Protein AF-A0A2W5NYP1-F1 (afdb_monomer_lite)

Secondary structure (DSSP, 8-state):
--HHHHHHHHHTSTT-HHHHHHHHHHHHHHHHH-GGGHHHHHHHHHHHHT--TTPPPPTT---HHHHHHHHHHH--HHHHHHHHHHHHH-TT-TT-HHHHHHHHTSTT-TTHHHHHTTTT--

pLDDT: mean 72.6, std 17.94, range [32.22, 94.69]

Structure (mmCIF, N/CA/C/O backbone):
data_AF-A0A2W5NYP1-F1
#
_entry.id   AF-A0A2W5NYP1-F1
#
loop_
_atom_site.group_PDB
_atom_site.id
_atom_site.type_symbol
_atom_site.label_atom_id
_atom_site.label_alt_id
_atom_site.label_comp_id
_atom_site.label_asym_id
_atom_site.label_entity_id
_atom_site.label_seq_id
_atom_site.pdbx_PDB_ins_code
_atom_site.Cartn_x
_atom_site.Cartn_y
_atom_site.Cartn_z
_atom_site.occupancy
_atom_site.B_iso_or_equiv
_atom_site.auth_seq_id
_atom_site.auth_comp_id
_atom_site.auth_asym_id
_atom_site.auth_atom_id
_atom_site.pdbx_PDB_model_num
ATOM 1 N N . MET A 1 1 ? -4.965 -16.176 9.435 1.00 39.44 1 MET A N 1
ATOM 2 C CA . MET A 1 1 ? -4.455 -15.591 8.175 1.00 39.44 1 MET A CA 1
ATOM 3 C C . MET A 1 1 ? -5.449 -15.886 7.042 1.00 39.44 1 MET A C 1
ATOM 5 O O . MET A 1 1 ? -5.097 -16.544 6.084 1.00 39.44 1 MET A O 1
ATOM 9 N N . ILE A 1 2 ? -6.722 -15.477 7.194 1.00 38.81 2 ILE A N 1
ATOM 10 C CA . ILE A 1 2 ? -7.846 -15.929 6.333 1.00 38.81 2 ILE A CA 1
ATOM 11 C C . ILE A 1 2 ? -8.394 -14.794 5.443 1.00 38.81 2 ILE A C 1
ATOM 13 O O . ILE A 1 2 ? -8.908 -15.047 4.359 1.00 38.81 2 ILE A O 1
ATOM 17 N N . PHE A 1 3 ? -8.242 -13.531 5.850 1.00 44.12 3 PHE A N 1
ATOM 18 C CA . PHE A 1 3 ? -8.885 -12.407 5.159 1.00 44.12 3 PHE A CA 1
ATOM 19 C C . PHE A 1 3 ? -8.195 -12.000 3.846 1.00 44.12 3 PHE A C 1
ATOM 21 O O . PHE A 1 3 ? -8.876 -11.762 2.854 1.00 44.12 3 PHE A O 1
ATOM 28 N N . ILE A 1 4 ? -6.859 -12.034 3.780 1.00 46.16 4 ILE A N 1
ATOM 29 C CA . ILE A 1 4 ? -6.105 -11.648 2.569 1.00 46.16 4 ILE A CA 1
ATOM 30 C C . ILE A 1 4 ? -6.316 -12.656 1.424 1.00 46.16 4 ILE A C 1
ATOM 32 O O . ILE A 1 4 ? -6.477 -12.272 0.267 1.00 46.16 4 ILE A O 1
ATOM 36 N N . GLU A 1 5 ? -6.386 -13.951 1.738 1.00 45.53 5 GLU A N 1
ATOM 37 C CA . GLU A 1 5 ? -6.581 -14.999 0.729 1.00 45.53 5 GLU A CA 1
ATOM 38 C C . GLU A 1 5 ? -8.005 -14.995 0.145 1.00 45.53 5 GLU A C 1
ATOM 40 O O . GLU A 1 5 ? -8.194 -15.278 -1.040 1.00 45.53 5 GLU A O 1
ATOM 45 N N . ASN A 1 6 ? -9.003 -14.589 0.940 1.00 46.72 6 ASN A N 1
ATOM 46 C CA . ASN A 1 6 ? -10.369 -14.386 0.458 1.00 46.72 6 ASN A CA 1
ATOM 47 C C . ASN A 1 6 ? -10.482 -13.179 -0.482 1.00 46.72 6 ASN A C 1
ATOM 49 O O . ASN A 1 6 ? -11.102 -13.314 -1.536 1.00 46.72 6 ASN A O 1
ATOM 53 N N . CYS A 1 7 ? -9.826 -12.054 -0.173 1.00 49.78 7 CYS A N 1
ATOM 54 C CA . CYS A 1 7 ? -9.771 -10.893 -1.076 1.00 49.78 7 CYS A CA 1
ATOM 55 C C . CYS A 1 7 ? -9.228 -11.297 -2.457 1.00 49.78 7 CYS A C 1
ATOM 57 O O . CYS A 1 7 ? -9.791 -10.954 -3.496 1.00 49.78 7 CYS A O 1
ATOM 59 N N . ARG A 1 8 ? -8.176 -12.126 -2.464 1.00 52.38 8 ARG A N 1
ATOM 60 C CA . ARG A 1 8 ? -7.511 -12.607 -3.681 1.00 52.38 8 ARG A CA 1
ATOM 61 C C . ARG A 1 8 ? -8.412 -13.482 -4.561 1.00 52.38 8 ARG A C 1
ATOM 63 O O . ARG A 1 8 ? -8.358 -13.380 -5.783 1.00 52.38 8 ARG A O 1
ATOM 70 N N . ARG A 1 9 ? -9.249 -14.336 -3.958 1.00 51.12 9 ARG A N 1
ATOM 71 C CA . ARG A 1 9 ? -10.196 -15.206 -4.690 1.00 51.12 9 ARG A CA 1
ATOM 72 C C . ARG A 1 9 ? -11.380 -14.435 -5.273 1.00 51.12 9 ARG A C 1
ATOM 74 O O . ARG A 1 9 ? -11.940 -14.869 -6.274 1.00 51.12 9 ARG A O 1
ATOM 81 N N . ILE A 1 10 ? -11.762 -13.321 -4.651 1.00 49.28 10 ILE A N 1
ATOM 82 C CA . ILE A 1 10 ? -12.865 -12.473 -5.121 1.00 49.28 10 ILE A CA 1
ATOM 83 C C . ILE A 1 10 ? -12.424 -11.643 -6.335 1.00 49.28 10 ILE A C 1
ATOM 85 O O . ILE A 1 10 ? -13.181 -11.530 -7.294 1.00 49.28 10 ILE A O 1
ATOM 89 N N . LEU A 1 11 ? -11.180 -11.155 -6.345 1.00 48.50 11 LEU A N 1
ATOM 90 C CA . LEU A 1 11 ? -10.607 -10.394 -7.463 1.00 48.50 11 LEU A CA 1
ATOM 91 C C . LEU A 1 11 ? -10.406 -11.220 -8.744 1.00 48.50 11 LEU A C 1
ATOM 93 O O . LEU A 1 11 ? -10.506 -10.685 -9.842 1.00 48.50 11 LEU A O 1
ATOM 97 N N . SER A 1 12 ? -10.153 -12.531 -8.636 1.00 47.69 12 SER A N 1
ATOM 98 C CA . SER A 1 12 ? -9.870 -13.379 -9.806 1.00 47.69 12 SER A CA 1
ATOM 99 C C . SER A 1 12 ? -11.113 -13.815 -10.596 1.00 47.69 12 SER A C 1
ATOM 101 O O . SER A 1 12 ? -10.987 -14.507 -11.604 1.00 47.69 12 SER A O 1
ATOM 103 N N . ALA A 1 13 ? -12.317 -13.482 -10.129 1.00 45.34 13 ALA A N 1
ATOM 104 C CA . ALA A 1 13 ? -13.577 -13.853 -10.761 1.00 45.34 13 ALA A CA 1
ATOM 105 C C . ALA A 1 13 ? -14.336 -12.570 -11.116 1.00 45.34 13 ALA A C 1
ATOM 107 O O . ALA A 1 13 ? -14.782 -11.857 -10.226 1.00 45.34 13 ALA A O 1
ATOM 108 N N . ASN A 1 14 ? -14.477 -12.286 -12.413 1.00 44.84 14 ASN A N 1
ATOM 109 C CA . ASN A 1 14 ? -14.947 -11.031 -13.030 1.00 44.84 14 ASN A CA 1
ATOM 110 C C . ASN A 1 14 ? -16.433 -10.644 -12.740 1.00 44.84 14 ASN A C 1
ATOM 112 O O . ASN A 1 14 ? -17.132 -10.125 -13.603 1.00 44.84 14 ASN A O 1
ATOM 116 N N . TYR A 1 15 ? -16.933 -10.937 -11.536 1.00 45.22 15 TYR A N 1
ATOM 117 C CA . TYR A 1 15 ? -18.287 -10.721 -11.004 1.00 45.22 15 TYR A CA 1
ATOM 118 C C . TYR A 1 15 ? -18.279 -10.012 -9.626 1.00 45.22 15 TYR A C 1
ATOM 120 O O . TYR A 1 15 ? -19.323 -9.917 -8.983 1.00 45.22 15 TYR A O 1
ATOM 128 N N . GLY A 1 16 ? -17.115 -9.571 -9.128 1.00 51.38 16 GLY A N 1
ATOM 129 C CA . GLY A 1 16 ? -16.897 -9.288 -7.703 1.00 51.38 16 GLY A CA 1
ATOM 130 C C . GLY A 1 16 ? -16.254 -7.948 -7.358 1.00 51.38 16 GLY A C 1
ATOM 131 O O . GLY A 1 16 ? -15.714 -7.851 -6.264 1.00 51.38 16 GLY A O 1
ATOM 132 N N . VAL A 1 17 ? -16.294 -6.944 -8.238 1.00 52.97 17 VAL A N 1
ATOM 133 C CA . VAL A 1 17 ? -15.644 -5.637 -8.007 1.00 52.97 17 VAL A CA 1
ATOM 134 C C . VAL A 1 17 ? -16.124 -4.992 -6.696 1.00 52.97 17 VAL A C 1
ATOM 136 O O . VAL A 1 17 ? -15.293 -4.693 -5.844 1.00 52.97 17 VAL A O 1
ATOM 139 N N . ASP A 1 18 ? -17.439 -4.940 -6.447 1.00 57.12 18 ASP A N 1
ATOM 140 C CA . ASP A 1 18 ? -17.999 -4.423 -5.185 1.00 57.12 18 ASP A CA 1
ATOM 141 C C . ASP A 1 18 ? -17.563 -5.229 -3.945 1.00 57.12 18 ASP A C 1
ATOM 143 O O . ASP A 1 18 ? -17.370 -4.684 -2.861 1.00 57.12 18 ASP A O 1
ATOM 147 N N . ARG A 1 19 ? -17.392 -6.552 -4.081 1.00 63.22 19 ARG A N 1
ATOM 148 C CA . ARG A 1 19 ? -16.980 -7.424 -2.963 1.00 63.22 19 ARG A CA 1
ATOM 149 C C . ARG A 1 19 ? -15.478 -7.388 -2.713 1.00 63.22 19 ARG A C 1
ATOM 151 O O . ARG A 1 19 ? -15.052 -7.601 -1.583 1.00 63.22 19 ARG A O 1
ATOM 158 N N . ALA A 1 20 ? -14.688 -7.181 -3.759 1.00 67.50 20 ALA A N 1
ATOM 159 C CA . ALA A 1 20 ? -13.251 -7.027 -3.653 1.00 67.50 20 ALA A CA 1
ATOM 160 C C . ALA A 1 20 ? -12.910 -5.697 -2.982 1.00 67.50 20 ALA A C 1
ATOM 162 O O . ALA A 1 20 ? -12.094 -5.686 -2.068 1.00 67.50 20 ALA A O 1
ATOM 163 N N . GLU A 1 21 ? -13.586 -4.618 -3.378 1.00 69.06 21 GLU A N 1
ATOM 164 C CA . GLU A 1 21 ? -13.432 -3.295 -2.774 1.00 69.06 21 GLU A CA 1
ATOM 165 C C . GLU A 1 21 ? -13.807 -3.302 -1.286 1.00 69.06 21 GLU A C 1
ATOM 167 O O . GLU A 1 21 ? -13.004 -2.886 -0.450 1.00 69.06 21 GLU A O 1
ATOM 172 N N . ALA A 1 22 ? -14.975 -3.855 -0.931 1.00 72.56 22 ALA A N 1
ATOM 173 C CA . ALA A 1 22 ? -15.391 -3.976 0.469 1.00 72.56 22 ALA A CA 1
ATOM 174 C C . ALA A 1 22 ? -14.356 -4.743 1.309 1.00 72.56 22 ALA A C 1
ATOM 176 O O . ALA A 1 22 ? -13.971 -4.308 2.391 1.00 72.56 22 ALA A O 1
ATOM 177 N N . ALA A 1 23 ? -13.829 -5.845 0.771 1.00 77.94 23 ALA A N 1
ATOM 178 C CA . ALA A 1 23 ? -12.820 -6.634 1.461 1.00 77.94 23 ALA A CA 1
ATOM 179 C C . ALA A 1 23 ? -11.468 -5.898 1.594 1.00 77.94 23 ALA A C 1
ATOM 181 O O . ALA A 1 23 ? -10.734 -6.136 2.553 1.00 77.94 23 ALA A O 1
ATOM 182 N N . MET A 1 24 ? -11.125 -4.990 0.672 1.00 82.81 24 MET A N 1
ATOM 183 C CA . MET A 1 24 ? -9.941 -4.132 0.809 1.00 82.81 24 MET A CA 1
ATOM 184 C C . MET A 1 24 ? -10.116 -3.104 1.930 1.00 82.81 24 MET A C 1
ATOM 186 O O . MET A 1 24 ? -9.186 -2.906 2.715 1.00 82.81 24 MET A O 1
ATOM 190 N N . PHE A 1 25 ? -11.301 -2.501 2.054 1.00 81.94 25 PHE A N 1
ATOM 191 C CA . PHE A 1 25 ? -11.610 -1.607 3.172 1.00 81.94 25 PHE A CA 1
ATOM 192 C C . PHE A 1 25 ? -11.600 -2.334 4.517 1.00 81.94 25 PHE A C 1
ATOM 194 O O . PHE A 1 25 ? -10.995 -1.821 5.455 1.00 81.94 25 PHE A O 1
ATOM 201 N N . ASP A 1 26 ? -12.125 -3.561 4.593 1.00 83.12 26 ASP A N 1
ATOM 202 C CA . ASP A 1 26 ? -12.035 -4.384 5.807 1.00 83.12 26 ASP A CA 1
ATOM 203 C C . ASP A 1 26 ? -10.573 -4.591 6.249 1.00 83.12 26 ASP A C 1
ATOM 205 O O . ASP A 1 26 ? -10.260 -4.600 7.441 1.00 83.12 26 ASP A O 1
ATOM 209 N N . VAL A 1 27 ? -9.642 -4.741 5.298 1.00 84.31 27 VAL A N 1
ATOM 210 C CA . VAL A 1 27 ? -8.206 -4.842 5.604 1.00 84.31 27 VAL A CA 1
ATOM 211 C C . VAL A 1 27 ? -7.653 -3.516 6.134 1.00 84.31 27 VAL A C 1
ATOM 213 O O . VAL A 1 27 ? -6.866 -3.530 7.084 1.00 84.31 27 VAL A O 1
ATOM 216 N N . VAL A 1 28 ? -8.047 -2.381 5.553 1.00 87.44 28 VAL A N 1
ATOM 217 C CA . VAL A 1 28 ? -7.652 -1.049 6.041 1.00 87.44 28 VAL A CA 1
ATOM 218 C C . VAL A 1 28 ? -8.180 -0.816 7.456 1.00 87.44 28 VAL A C 1
ATOM 220 O O . VAL A 1 28 ? -7.411 -0.418 8.333 1.00 87.44 28 VAL A O 1
ATOM 223 N N . ASP A 1 29 ? -9.451 -1.110 7.713 1.00 86.50 29 ASP A N 1
ATOM 224 C CA . ASP A 1 29 ? -10.053 -0.948 9.036 1.00 86.50 29 ASP A CA 1
ATOM 225 C C . ASP A 1 29 ? -9.397 -1.867 10.067 1.00 86.50 29 ASP A C 1
ATOM 227 O O . ASP A 1 29 ? -8.994 -1.400 11.131 1.00 86.50 29 ASP A O 1
ATOM 231 N N . LEU A 1 30 ? -9.123 -3.127 9.717 1.00 86.81 30 LEU A N 1
ATOM 232 C CA . LEU A 1 30 ? -8.390 -4.043 10.593 1.00 86.81 30 LEU A CA 1
ATOM 233 C C . LEU A 1 30 ? -7.003 -3.496 10.977 1.00 86.81 30 LEU A C 1
ATOM 235 O O . LEU A 1 30 ? -6.573 -3.605 12.127 1.00 86.81 30 LEU A O 1
ATOM 239 N N . VAL A 1 31 ? -6.273 -2.910 10.025 1.00 89.25 31 VAL A N 1
ATOM 240 C CA . VAL A 1 31 ? -4.949 -2.319 10.281 1.00 89.25 31 VAL A CA 1
ATOM 241 C C . VAL A 1 31 ? -5.059 -1.042 11.120 1.00 89.25 31 VAL A C 1
ATOM 243 O O . VAL A 1 31 ? -4.189 -0.781 11.955 1.00 89.25 31 VAL A O 1
ATOM 246 N N . ARG A 1 32 ? -6.135 -0.271 10.942 1.00 87.25 32 ARG A N 1
ATOM 247 C CA . ARG A 1 32 ? -6.453 0.920 11.739 1.00 87.25 32 ARG A CA 1
ATOM 248 C C . ARG A 1 32 ? -6.771 0.557 13.193 1.00 87.25 32 ARG A C 1
ATOM 250 O O . ARG A 1 32 ? -6.285 1.229 14.101 1.00 87.25 32 ARG A O 1
ATOM 257 N N . GLU A 1 33 ? -7.524 -0.517 13.416 1.00 88.75 33 GLU A N 1
ATOM 258 C CA . GLU A 1 33 ? -7.891 -1.030 14.743 1.00 88.75 33 GLU A CA 1
ATOM 259 C C . GLU A 1 33 ? -6.727 -1.728 15.460 1.00 88.75 33 GLU A C 1
ATOM 261 O O . GLU A 1 33 ? -6.630 -1.698 16.690 1.00 88.75 33 GLU A O 1
ATOM 266 N N . HIS A 1 34 ? -5.801 -2.321 14.701 1.00 88.75 34 HIS A N 1
ATOM 267 C CA . HIS A 1 34 ? -4.651 -3.045 15.235 1.00 88.75 34 HIS A CA 1
ATOM 268 C C . HIS A 1 34 ? -3.321 -2.482 14.703 1.00 88.75 34 HIS A C 1
ATOM 270 O O . HIS A 1 34 ? -2.724 -3.061 13.791 1.00 88.75 34 HIS A O 1
ATOM 276 N N . PRO A 1 35 ? -2.755 -1.429 15.333 1.00 81.44 35 PRO A N 1
ATOM 277 C CA . PRO A 1 35 ? -1.521 -0.771 14.882 1.00 81.44 35 PRO A CA 1
ATOM 278 C C . PRO A 1 35 ? -0.308 -1.702 14.729 1.00 81.44 35 PRO A C 1
ATOM 280 O O . PRO A 1 35 ? 0.591 -1.433 13.931 1.00 81.44 35 PRO A O 1
ATOM 283 N N . GLY A 1 36 ? -0.283 -2.828 15.455 1.00 85.75 36 GLY A N 1
ATOM 284 C CA . GLY A 1 36 ? 0.741 -3.869 15.309 1.00 85.75 36 GLY A CA 1
ATOM 285 C C . GLY A 1 36 ? 0.785 -4.514 13.916 1.00 85.75 36 GLY A C 1
ATOM 286 O O . GLY A 1 36 ? 1.806 -5.085 13.537 1.00 85.75 36 GLY A O 1
ATOM 287 N N . LEU A 1 37 ? -0.282 -4.383 13.120 1.00 89.06 37 LEU A N 1
ATOM 288 C CA . LEU A 1 37 ? -0.356 -4.889 11.750 1.00 89.06 37 LEU A CA 1
ATOM 289 C C . LEU A 1 37 ? 0.323 -3.976 10.723 1.00 89.06 37 LEU A C 1
ATOM 291 O O . LEU A 1 37 ? 0.581 -4.434 9.611 1.00 89.06 37 LEU A O 1
ATOM 295 N N . ARG A 1 38 ? 0.695 -2.736 11.077 1.00 91.62 38 ARG A N 1
ATOM 296 C CA . ARG A 1 38 ? 1.417 -1.819 10.172 1.00 91.62 38 ARG A CA 1
ATOM 297 C C . ARG A 1 38 ? 2.648 -2.473 9.556 1.00 91.62 38 ARG A C 1
ATOM 299 O O . ARG A 1 38 ? 2.812 -2.465 8.341 1.00 91.62 38 ARG A O 1
ATOM 306 N N . GLN A 1 39 ? 3.499 -3.076 10.387 1.00 90.44 39 GLN A N 1
ATOM 307 C CA . GLN A 1 39 ? 4.728 -3.719 9.911 1.00 90.44 39 GLN A CA 1
ATOM 308 C C . GLN A 1 39 ? 4.439 -4.948 9.041 1.00 90.44 39 GLN A C 1
ATOM 310 O O . GLN A 1 39 ? 5.179 -5.224 8.097 1.00 90.44 39 GLN A O 1
ATOM 315 N N . VAL A 1 40 ? 3.338 -5.654 9.309 1.00 90.31 40 VAL A N 1
ATOM 316 C CA . VAL A 1 40 ? 2.892 -6.788 8.489 1.00 90.31 40 VAL A CA 1
ATOM 317 C C . VAL A 1 40 ? 2.470 -6.302 7.104 1.00 90.31 40 VAL A C 1
ATOM 319 O O . VAL A 1 40 ? 2.928 -6.852 6.102 1.00 90.31 40 VAL A O 1
ATOM 322 N N . LEU A 1 41 ? 1.654 -5.246 7.041 1.00 90.12 41 LEU A N 1
ATOM 323 C CA . LEU A 1 41 ? 1.212 -4.648 5.784 1.00 90.12 41 LEU A CA 1
ATOM 324 C C . LEU A 1 41 ? 2.406 -4.126 4.976 1.00 90.12 41 LEU A C 1
ATOM 326 O O . LEU A 1 41 ? 2.582 -4.526 3.830 1.00 90.12 41 LEU A O 1
ATOM 330 N N . LEU A 1 42 ? 3.282 -3.324 5.588 1.00 92.00 42 LEU A N 1
ATOM 331 C CA . LEU A 1 42 ? 4.471 -2.780 4.920 1.00 92.00 42 LEU A CA 1
ATOM 332 C C . LEU A 1 42 ? 5.415 -3.873 4.405 1.00 92.00 42 LEU A C 1
ATOM 334 O O . LEU A 1 42 ? 5.994 -3.732 3.329 1.00 92.00 42 LEU A O 1
ATOM 338 N N . THR A 1 43 ? 5.543 -4.988 5.129 1.00 90.50 43 THR A N 1
ATOM 339 C CA . THR A 1 43 ? 6.327 -6.143 4.664 1.00 90.50 43 THR A CA 1
ATOM 340 C C . THR A 1 43 ? 5.705 -6.768 3.415 1.00 90.50 43 THR A C 1
ATOM 342 O O . THR A 1 43 ? 6.417 -7.050 2.451 1.00 90.50 43 THR A O 1
ATOM 345 N N . LYS A 1 44 ? 4.377 -6.940 3.386 1.00 88.75 44 LYS A N 1
ATOM 346 C CA . LYS A 1 44 ? 3.662 -7.466 2.210 1.00 88.75 44 LYS A CA 1
ATOM 347 C C . LYS A 1 44 ? 3.752 -6.531 1.004 1.00 88.75 44 LYS A C 1
ATOM 349 O O . LYS A 1 44 ? 4.003 -7.001 -0.106 1.00 88.75 44 LYS A O 1
ATOM 354 N N . VAL A 1 45 ? 3.632 -5.223 1.225 1.00 90.69 45 VAL A N 1
ATOM 355 C CA . VAL A 1 45 ? 3.811 -4.194 0.188 1.00 90.69 45 VAL A CA 1
ATOM 356 C C . VAL A 1 45 ? 5.224 -4.265 -0.387 1.00 90.69 45 VAL A C 1
ATOM 358 O O . VAL A 1 45 ? 5.390 -4.394 -1.597 1.00 90.69 45 VAL A O 1
ATOM 361 N N . ARG A 1 46 ? 6.254 -4.267 0.470 1.00 90.12 46 ARG A N 1
ATOM 362 C CA . ARG A 1 46 ? 7.655 -4.367 0.037 1.00 90.12 46 ARG A CA 1
ATOM 363 C C . ARG A 1 46 ? 7.902 -5.616 -0.803 1.00 90.12 46 ARG A C 1
ATOM 365 O O . ARG A 1 46 ? 8.533 -5.520 -1.851 1.00 90.12 46 ARG A O 1
ATOM 372 N N . ASN A 1 47 ? 7.404 -6.768 -0.357 1.00 86.62 47 ASN A N 1
ATOM 373 C CA . ASN A 1 47 ? 7.569 -8.030 -1.077 1.00 86.62 47 ASN A CA 1
ATOM 374 C C . ASN A 1 47 ? 6.876 -8.001 -2.443 1.00 86.62 47 ASN A C 1
ATOM 376 O O . ASN A 1 47 ? 7.432 -8.501 -3.417 1.00 86.62 47 ASN A O 1
ATOM 380 N N . THR A 1 48 ? 5.700 -7.377 -2.522 1.00 86.31 48 THR A N 1
ATOM 381 C CA . THR A 1 48 ? 4.964 -7.207 -3.781 1.00 86.31 48 THR A CA 1
ATOM 382 C C . THR A 1 48 ? 5.738 -6.306 -4.749 1.00 86.31 48 THR A C 1
ATOM 384 O O . THR A 1 48 ? 5.981 -6.687 -5.890 1.00 86.31 48 THR A O 1
ATOM 387 N N . LEU A 1 49 ? 6.239 -5.160 -4.276 1.00 85.75 49 LEU A N 1
ATOM 388 C CA . LEU A 1 49 ? 7.007 -4.200 -5.084 1.00 85.75 49 LEU A CA 1
ATOM 389 C C . LEU A 1 49 ? 8.428 -4.665 -5.434 1.00 85.75 49 LEU A C 1
ATOM 391 O O . LEU A 1 49 ? 9.105 -4.043 -6.256 1.00 85.75 49 LEU A O 1
ATOM 395 N N . ALA A 1 50 ? 8.934 -5.721 -4.799 1.00 83.75 50 ALA A N 1
ATOM 396 C CA . ALA A 1 50 ? 10.259 -6.260 -5.082 1.00 83.75 50 ALA A CA 1
ATOM 397 C C . ALA A 1 50 ? 10.321 -7.108 -6.363 1.00 83.75 50 ALA A C 1
ATOM 399 O O . ALA A 1 50 ? 11.419 -7.435 -6.803 1.00 83.75 50 ALA A O 1
ATOM 400 N N . LYS A 1 51 ? 9.176 -7.458 -6.954 1.00 75.44 51 LYS A N 1
ATOM 401 C CA . LYS A 1 51 ? 9.089 -8.355 -8.110 1.00 75.44 51 LYS A CA 1
ATOM 402 C C . LYS A 1 51 ? 9.473 -7.693 -9.430 1.00 75.44 51 LYS A C 1
ATOM 404 O O . LYS A 1 51 ? 8.857 -6.708 -9.806 1.00 75.44 51 LYS A O 1
ATOM 409 N N . ASP A 1 52 ? 10.396 -8.276 -10.187 1.00 65.19 52 ASP A N 1
ATOM 410 C CA . ASP A 1 52 ? 10.568 -7.924 -11.603 1.00 65.19 52 ASP A CA 1
ATOM 411 C C . ASP A 1 52 ? 9.333 -8.344 -12.421 1.00 65.19 52 ASP A C 1
ATOM 413 O O . ASP A 1 52 ? 8.741 -9.406 -12.159 1.00 65.19 52 ASP A O 1
ATOM 417 N N . ASP A 1 53 ? 8.967 -7.524 -13.415 1.00 57.31 53 ASP A N 1
ATOM 418 C CA . ASP A 1 53 ? 7.911 -7.815 -14.393 1.00 57.31 53 ASP A CA 1
ATOM 419 C C . ASP A 1 53 ? 8.222 -9.154 -15.089 1.00 57.31 53 ASP A C 1
ATOM 421 O O . ASP A 1 53 ? 9.124 -9.253 -15.919 1.00 57.31 53 ASP A O 1
ATOM 425 N N . GLY A 1 54 ? 7.506 -10.217 -14.705 1.00 53.31 54 GLY A N 1
ATOM 426 C CA . GLY A 1 54 ? 7.697 -11.580 -15.226 1.00 53.31 54 GLY A CA 1
ATOM 427 C C . GLY A 1 54 ? 7.907 -12.670 -14.168 1.00 53.31 54 GLY A C 1
ATOM 428 O O . GLY A 1 54 ? 7.889 -13.855 -14.502 1.00 53.31 54 GLY A O 1
ATOM 429 N N . SER A 1 55 ? 8.064 -12.313 -12.890 1.00 56.19 55 SER A N 1
ATOM 430 C CA . SER A 1 55 ? 8.141 -13.295 -11.800 1.00 56.19 55 SER A CA 1
ATOM 431 C C . SER A 1 55 ? 6.752 -13.839 -11.420 1.00 56.19 55 SER A C 1
ATOM 433 O O . SER A 1 55 ? 5.842 -13.094 -11.053 1.00 56.19 55 SER A O 1
ATOM 435 N N . GLY A 1 56 ? 6.577 -15.164 -11.510 1.00 56.00 56 GLY A N 1
ATOM 436 C CA . GLY A 1 56 ? 5.308 -15.847 -11.221 1.00 56.00 56 GLY A CA 1
ATOM 437 C C . GLY A 1 56 ? 4.720 -15.523 -9.838 1.00 56.00 56 GLY A C 1
ATOM 438 O O . GLY A 1 56 ? 5.433 -15.112 -8.920 1.00 56.00 56 GLY A O 1
ATOM 439 N N . TYR A 1 57 ? 3.401 -15.694 -9.694 1.00 54.75 57 TYR A N 1
ATOM 440 C CA . TYR A 1 57 ? 2.638 -15.403 -8.470 1.00 54.75 57 TYR A CA 1
ATOM 441 C C . TYR A 1 57 ? 3.312 -15.968 -7.210 1.00 54.75 57 TYR A C 1
ATOM 443 O O . TYR A 1 57 ? 3.550 -17.172 -7.118 1.00 54.75 57 TYR A O 1
ATOM 451 N N . LEU A 1 58 ? 3.590 -15.101 -6.230 1.00 60.34 58 LEU A N 1
ATOM 452 C CA . LEU A 1 58 ? 4.065 -15.521 -4.909 1.00 60.34 58 LEU A CA 1
ATOM 453 C C . LEU A 1 58 ? 2.873 -15.588 -3.939 1.00 60.34 58 LEU A C 1
ATOM 455 O O . LEU A 1 58 ? 1.954 -14.778 -4.054 1.00 60.34 58 LEU A O 1
ATOM 459 N N . PRO A 1 59 ? 2.873 -16.517 -2.966 1.00 59.56 59 PRO A N 1
ATOM 460 C CA . PRO A 1 59 ? 1.756 -16.699 -2.032 1.00 59.56 59 PRO A CA 1
ATOM 461 C C . PRO A 1 59 ? 1.494 -15.489 -1.117 1.00 59.56 59 PRO A C 1
ATOM 463 O O . PRO A 1 59 ? 0.406 -15.368 -0.563 1.00 59.56 59 PRO A O 1
ATOM 466 N N . ASP A 1 60 ? 2.456 -14.575 -0.977 1.00 68.56 60 ASP A N 1
ATOM 467 C 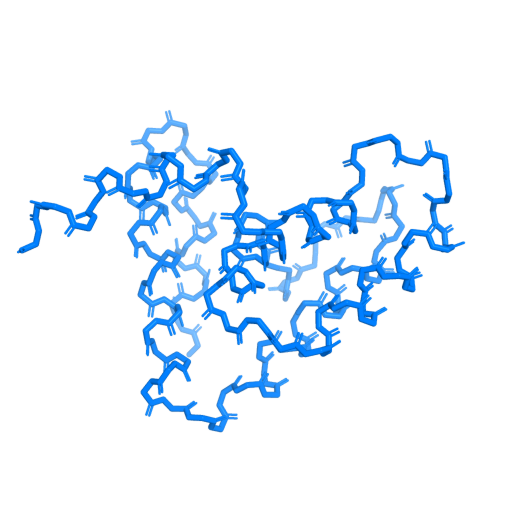CA . ASP A 1 60 ? 2.352 -13.396 -0.109 1.00 68.56 60 ASP A CA 1
ATOM 468 C C . ASP A 1 60 ? 2.033 -12.083 -0.833 1.00 68.56 60 ASP A C 1
ATOM 470 O O . ASP A 1 60 ? 2.026 -11.026 -0.196 1.00 68.56 60 ASP A O 1
ATOM 474 N N . GLU A 1 61 ? 1.767 -12.152 -2.135 1.00 76.25 61 GLU A N 1
ATOM 475 C CA . GLU A 1 61 ? 1.449 -11.000 -2.973 1.00 76.25 61 GLU A CA 1
ATOM 476 C C . GLU A 1 61 ? 0.074 -10.422 -2.631 1.00 76.25 61 GLU A C 1
ATOM 478 O O . GLU A 1 61 ? -0.907 -11.158 -2.469 1.00 76.25 61 GLU A O 1
ATOM 483 N N . ILE A 1 62 ? 0.011 -9.095 -2.522 1.00 83.44 62 ILE A N 1
ATOM 484 C CA . ILE A 1 62 ? -1.240 -8.361 -2.336 1.00 83.44 62 ILE A CA 1
ATOM 485 C C . ILE A 1 62 ? -1.560 -7.530 -3.586 1.00 83.44 62 ILE A C 1
ATOM 487 O O . ILE A 1 62 ? -0.633 -7.115 -4.277 1.00 83.44 62 ILE A O 1
ATOM 491 N N . PRO A 1 63 ? -2.847 -7.293 -3.892 1.00 82.81 63 PRO A N 1
ATOM 492 C CA . PRO A 1 63 ? -3.252 -6.516 -5.065 1.00 82.81 63 PRO A CA 1
ATOM 493 C C . PRO A 1 63 ? -2.701 -5.087 -5.024 1.00 82.81 63 PRO A C 1
ATOM 495 O O . PRO A 1 63 ? -2.666 -4.486 -3.948 1.00 82.81 63 PRO A O 1
ATOM 498 N N . SER A 1 64 ? -2.324 -4.535 -6.179 1.00 82.94 64 SER A N 1
ATOM 499 C CA . SER A 1 64 ? -1.875 -3.140 -6.322 1.00 82.94 64 SER A CA 1
ATOM 500 C C . SER A 1 64 ? -2.906 -2.152 -5.788 1.00 82.94 64 SER A C 1
ATOM 502 O O . SER A 1 64 ? -2.549 -1.236 -5.056 1.00 82.94 64 SER A O 1
ATOM 504 N N . GLU A 1 65 ? -4.186 -2.414 -6.030 1.00 83.56 65 GLU A N 1
ATOM 505 C CA . GLU A 1 65 ? -5.305 -1.575 -5.600 1.00 83.56 65 GLU A CA 1
ATOM 506 C C . GLU A 1 65 ? -5.390 -1.493 -4.069 1.00 83.56 65 GLU A C 1
ATOM 508 O O . GLU A 1 65 ? -5.658 -0.434 -3.508 1.00 83.56 65 GLU A O 1
ATOM 513 N N . LEU A 1 66 ? -5.089 -2.592 -3.362 1.00 86.38 66 LEU A N 1
ATOM 514 C CA . LEU A 1 66 ? -5.025 -2.590 -1.897 1.00 86.38 66 LEU A CA 1
ATOM 515 C C . LEU A 1 66 ? -3.825 -1.776 -1.392 1.00 86.38 66 LEU A C 1
ATOM 517 O O . LEU A 1 66 ? -3.913 -1.140 -0.343 1.00 86.38 66 LEU A O 1
ATOM 521 N N . ILE A 1 67 ? -2.699 -1.804 -2.111 1.00 90.06 67 ILE A N 1
ATOM 522 C CA . ILE A 1 67 ? -1.513 -1.013 -1.760 1.00 90.06 67 ILE A CA 1
ATOM 523 C C . ILE A 1 67 ? -1.810 0.477 -1.935 1.00 90.06 67 ILE A C 1
ATOM 525 O O . ILE A 1 67 ? -1.499 1.265 -1.044 1.00 90.06 67 ILE A O 1
ATOM 529 N N . GLU A 1 68 ? -2.428 0.852 -3.050 1.00 88.44 68 GLU A N 1
ATOM 530 C CA . GLU A 1 68 ? -2.817 2.228 -3.359 1.00 88.44 68 GLU A CA 1
ATOM 531 C C . GLU A 1 68 ? -3.866 2.748 -2.371 1.00 88.44 68 GLU A C 1
ATOM 533 O O . GLU A 1 68 ? -3.676 3.813 -1.783 1.00 88.44 68 GLU A O 1
ATOM 538 N N . LEU A 1 69 ? -4.905 1.959 -2.074 1.00 87.69 69 LEU A N 1
ATOM 5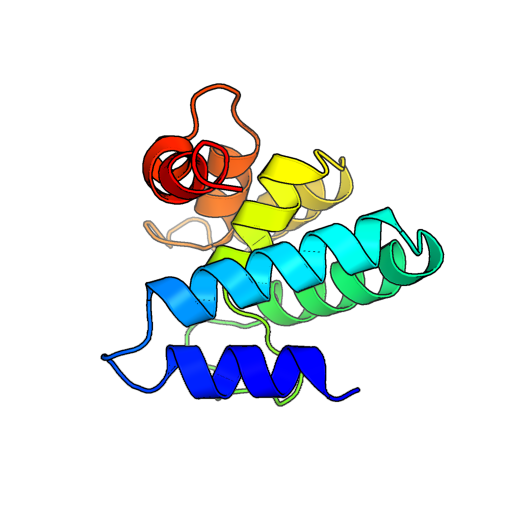39 C CA . LEU A 1 69 ? -5.895 2.304 -1.052 1.00 87.69 69 LEU A CA 1
ATOM 540 C C . LEU A 1 69 ? -5.243 2.489 0.324 1.00 87.69 69 LEU A C 1
ATOM 542 O O . LEU A 1 69 ? -5.516 3.467 1.018 1.00 87.69 69 LEU A O 1
ATOM 546 N N . ALA A 1 70 ? -4.349 1.581 0.722 1.00 90.69 70 ALA A N 1
ATOM 547 C CA . ALA A 1 70 ? -3.636 1.702 1.987 1.00 90.69 70 ALA A CA 1
ATOM 548 C C . ALA A 1 70 ? -2.733 2.946 2.024 1.00 90.69 70 ALA A C 1
ATOM 550 O O . ALA A 1 70 ? -2.682 3.633 3.045 1.00 90.69 70 ALA A O 1
ATOM 551 N N . ALA A 1 71 ? -2.046 3.263 0.925 1.00 91.00 71 ALA A N 1
ATOM 552 C CA . ALA A 1 71 ? -1.256 4.482 0.808 1.00 91.00 71 ALA A CA 1
ATOM 553 C C . ALA A 1 71 ? -2.146 5.724 0.971 1.00 91.00 71 ALA A C 1
ATOM 555 O O . ALA A 1 71 ? -1.851 6.590 1.799 1.00 91.00 71 ALA A O 1
ATOM 556 N N . HIS A 1 72 ? -3.288 5.760 0.280 1.00 90.00 72 HIS A N 1
ATOM 557 C CA . HIS A 1 72 ? -4.255 6.849 0.377 1.00 90.00 72 HIS A CA 1
ATOM 558 C C . HIS A 1 72 ? -4.796 7.046 1.797 1.00 90.00 72 HIS A C 1
ATOM 560 O O . HIS A 1 72 ? -4.847 8.178 2.283 1.00 90.00 72 HIS A O 1
ATOM 566 N N . GLU A 1 73 ? -5.203 5.960 2.454 1.00 89.88 73 GLU A N 1
ATOM 567 C CA . GLU A 1 73 ? -5.884 5.990 3.751 1.00 89.88 73 GLU A CA 1
ATOM 568 C C . GLU A 1 73 ? -4.927 6.258 4.916 1.00 89.88 73 GLU A C 1
ATOM 570 O O . GLU A 1 73 ? -5.295 6.940 5.875 1.00 89.88 73 GLU A O 1
ATOM 575 N N . PHE A 1 74 ? -3.703 5.724 4.860 1.00 91.94 74 PHE A N 1
ATOM 576 C CA . PHE A 1 74 ? -2.752 5.827 5.967 1.00 91.94 74 PHE A CA 1
ATOM 577 C C . PHE A 1 74 ? -1.737 6.954 5.820 1.00 91.94 74 PHE A C 1
ATOM 579 O O . PHE A 1 74 ? -1.232 7.435 6.837 1.00 91.94 74 PHE A O 1
ATOM 586 N N . ARG A 1 75 ? -1.414 7.360 4.587 1.00 89.94 75 ARG A N 1
ATOM 587 C CA . ARG A 1 75 ? -0.434 8.417 4.288 1.00 89.94 75 ARG A CA 1
ATOM 588 C C . ARG A 1 75 ? 0.906 8.234 5.009 1.00 89.94 75 ARG A C 1
ATOM 590 O O . ARG A 1 75 ? 1.536 9.196 5.442 1.00 89.94 75 ARG A O 1
ATOM 597 N N . TRP A 1 76 ? 1.337 6.988 5.196 1.00 94.31 76 TRP A N 1
ATOM 598 C CA . TRP A 1 76 ? 2.605 6.712 5.865 1.00 94.31 76 TRP A CA 1
ATOM 599 C C . TRP A 1 76 ? 3.789 7.013 4.934 1.00 94.31 76 TRP A C 1
ATOM 601 O O . TRP A 1 76 ? 3.761 6.589 3.777 1.00 94.31 76 TRP A O 1
ATOM 611 N N . PRO A 1 77 ? 4.862 7.661 5.427 1.00 92.50 77 PRO A N 1
ATOM 612 C CA . PRO A 1 77 ? 6.029 8.006 4.608 1.00 92.50 77 PRO A CA 1
ATOM 613 C C . PRO A 1 77 ? 6.764 6.772 4.056 1.00 92.50 77 PRO A C 1
ATOM 615 O O . PRO A 1 77 ? 7.472 6.852 3.051 1.00 92.50 77 PRO A O 1
ATOM 618 N N . GLU A 1 78 ? 6.581 5.597 4.667 1.00 94.69 78 GLU A N 1
ATOM 619 C CA . GLU A 1 78 ? 7.108 4.345 4.124 1.00 94.69 78 GLU A CA 1
ATOM 620 C C . GLU A 1 78 ? 6.559 4.025 2.727 1.00 94.69 78 GLU A C 1
ATOM 622 O O . GLU A 1 78 ? 7.285 3.433 1.931 1.00 94.69 78 GLU A O 1
ATOM 627 N N . PHE A 1 79 ? 5.326 4.430 2.399 1.00 92.62 79 PHE A N 1
ATOM 628 C CA . PHE A 1 79 ? 4.776 4.236 1.054 1.00 92.62 79 PHE A CA 1
ATOM 629 C C . PHE A 1 79 ? 5.516 5.076 0.010 1.00 92.62 79 PHE A C 1
ATOM 631 O O . PHE A 1 79 ? 5.842 4.553 -1.051 1.00 92.62 79 PHE A O 1
ATOM 638 N N . GLU A 1 80 ? 5.868 6.327 0.325 1.00 89.94 80 GLU A N 1
ATOM 639 C CA . GLU A 1 80 ? 6.658 7.190 -0.571 1.00 89.94 80 GLU A CA 1
ATOM 640 C C . GLU A 1 80 ? 8.052 6.615 -0.824 1.00 89.94 80 GLU A C 1
ATOM 642 O O . GLU A 1 80 ? 8.539 6.613 -1.956 1.00 89.94 80 GLU A O 1
ATOM 647 N N . THR A 1 81 ? 8.681 6.089 0.231 1.00 91.94 81 THR A N 1
ATOM 648 C CA . THR A 1 81 ? 9.999 5.448 0.131 1.00 91.94 81 THR A CA 1
ATOM 649 C C . THR A 1 81 ? 9.920 4.224 -0.781 1.00 91.94 81 THR A C 1
ATOM 651 O O . THR A 1 81 ? 10.683 4.104 -1.735 1.00 91.94 81 THR A O 1
ATOM 654 N N . LEU A 1 82 ? 8.946 3.340 -0.541 1.00 90.94 82 LEU A N 1
ATOM 655 C CA . LEU A 1 82 ? 8.758 2.119 -1.325 1.00 90.94 82 LEU A CA 1
ATOM 656 C C . LEU A 1 82 ? 8.401 2.408 -2.793 1.00 90.94 82 LEU A C 1
ATOM 658 O O . LEU A 1 82 ? 8.891 1.716 -3.687 1.00 90.94 82 LEU A O 1
ATOM 662 N N . ALA A 1 83 ? 7.584 3.434 -3.043 1.00 88.56 83 ALA A N 1
ATOM 663 C CA . ALA A 1 83 ? 7.246 3.907 -4.381 1.00 88.56 83 ALA A CA 1
ATOM 664 C C . ALA A 1 83 ? 8.476 4.456 -5.115 1.00 88.56 83 ALA A C 1
ATOM 666 O O . ALA A 1 83 ? 8.752 4.061 -6.248 1.00 88.56 83 ALA A O 1
ATOM 667 N N . SER A 1 84 ? 9.261 5.304 -4.449 1.00 88.44 84 SER A N 1
ATOM 668 C CA . SER A 1 84 ? 10.484 5.884 -5.014 1.00 88.44 84 SER A CA 1
ATOM 669 C C . SER A 1 84 ? 11.513 4.805 -5.357 1.00 88.44 84 SER A C 1
ATOM 671 O O . SER A 1 84 ? 12.048 4.789 -6.466 1.00 88.44 84 SER A O 1
ATOM 673 N N . ASP A 1 85 ? 11.728 3.847 -4.451 1.00 89.00 85 ASP A N 1
ATOM 674 C CA . ASP A 1 85 ? 12.628 2.706 -4.659 1.00 89.00 85 ASP A CA 1
ATOM 675 C C . ASP A 1 85 ? 12.183 1.826 -5.832 1.00 89.00 85 ASP A C 1
ATOM 677 O O . ASP A 1 85 ? 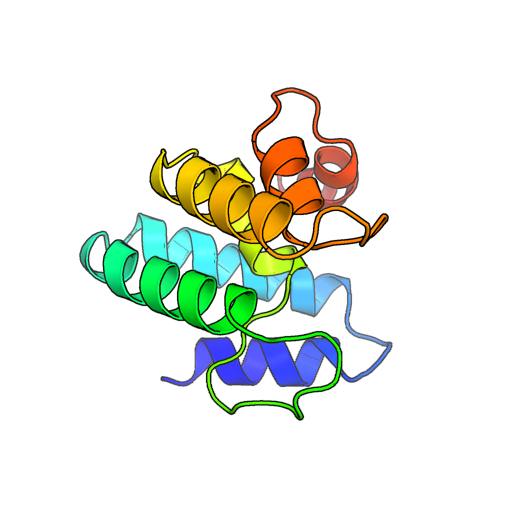13.003 1.243 -6.547 1.00 89.00 85 ASP A O 1
ATOM 681 N N . ARG A 1 86 ? 10.871 1.675 -6.023 1.00 86.81 86 ARG A N 1
ATOM 682 C CA . ARG A 1 86 ? 10.304 0.942 -7.154 1.00 86.81 86 ARG A CA 1
ATOM 683 C C . ARG A 1 86 ? 10.548 1.697 -8.462 1.00 86.81 86 ARG A C 1
ATOM 685 O O . ARG A 1 86 ? 11.137 1.127 -9.375 1.00 86.81 86 ARG A O 1
ATOM 692 N N . VAL A 1 87 ? 10.182 2.974 -8.536 1.00 85.88 87 VAL A N 1
ATOM 693 C CA . VAL A 1 87 ? 10.363 3.797 -9.744 1.00 85.88 87 VAL A CA 1
ATOM 694 C C . VAL A 1 87 ? 11.838 3.891 -10.143 1.00 85.88 87 VAL A C 1
ATOM 696 O O . VAL A 1 87 ? 12.159 3.804 -11.326 1.00 85.88 87 VAL A O 1
ATOM 699 N N . ALA A 1 88 ? 12.750 3.999 -9.174 1.00 85.69 88 ALA A N 1
ATOM 700 C CA . ALA A 1 88 ? 14.188 4.016 -9.436 1.00 85.69 88 ALA A CA 1
ATOM 701 C C . ALA A 1 88 ? 14.701 2.700 -10.049 1.00 85.69 88 ALA A C 1
ATOM 703 O O . ALA A 1 88 ? 15.604 2.723 -10.884 1.00 85.69 88 ALA A O 1
ATOM 704 N N . ARG A 1 89 ? 14.124 1.556 -9.657 1.00 84.19 89 ARG A N 1
ATOM 705 C CA . ARG A 1 89 ? 14.464 0.237 -10.215 1.00 84.19 89 ARG A CA 1
ATOM 706 C C . ARG A 1 89 ? 13.831 -0.008 -11.585 1.00 84.19 89 ARG A C 1
ATOM 708 O O . ARG A 1 89 ? 14.446 -0.671 -12.414 1.00 84.19 89 ARG A O 1
ATOM 715 N N . PHE A 1 90 ? 12.655 0.567 -11.840 1.00 79.94 90 PHE A N 1
ATOM 716 C CA . PHE A 1 90 ? 11.885 0.379 -13.075 1.00 79.94 90 PHE A CA 1
ATOM 717 C C . PHE A 1 90 ? 11.539 1.716 -13.760 1.00 79.94 90 PHE A C 1
ATOM 719 O O . PHE A 1 90 ? 10.365 2.029 -13.966 1.00 79.94 90 PHE A O 1
ATOM 726 N N . PRO A 1 91 ? 12.536 2.523 -14.176 1.00 72.56 91 PRO A N 1
ATOM 727 C CA . PRO A 1 91 ? 12.311 3.898 -14.638 1.00 72.56 91 PRO A CA 1
ATOM 728 C C . PRO A 1 91 ? 11.486 4.008 -15.932 1.00 72.56 91 PRO A C 1
ATOM 730 O O . PRO A 1 91 ? 10.925 5.067 -16.221 1.00 72.56 91 PRO A O 1
ATOM 733 N N . HIS A 1 92 ? 11.398 2.928 -16.715 1.00 74.50 92 HIS A N 1
ATOM 734 C CA . HIS A 1 92 ? 10.696 2.884 -18.004 1.00 74.50 92 HIS A CA 1
ATOM 735 C C . HIS A 1 92 ? 9.315 2.218 -17.948 1.00 74.50 92 HIS A C 1
ATOM 737 O O . HIS A 1 92 ? 8.625 2.170 -18.966 1.00 74.50 92 HIS A O 1
ATOM 743 N N . ALA A 1 93 ? 8.893 1.716 -16.787 1.00 65.00 93 ALA A N 1
ATOM 744 C CA . ALA A 1 93 ? 7.586 1.097 -16.633 1.00 65.00 93 ALA A CA 1
ATOM 745 C C . ALA A 1 93 ? 6.517 2.196 -16.463 1.00 65.00 93 ALA A C 1
ATOM 747 O O . ALA A 1 93 ? 6.337 2.783 -15.396 1.00 65.00 93 ALA A O 1
ATOM 748 N N . TRP A 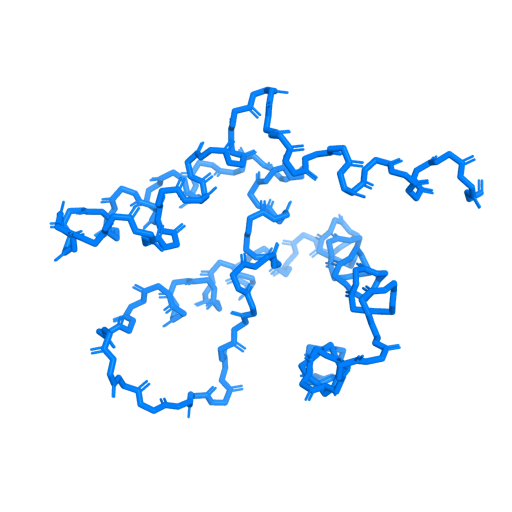1 94 ? 5.850 2.535 -17.573 1.00 52.97 94 TRP A N 1
ATOM 749 C CA . TRP A 1 94 ? 4.866 3.626 -17.650 1.00 52.97 94 TRP A CA 1
ATOM 750 C C . TRP A 1 94 ? 3.648 3.387 -16.740 1.00 52.97 94 TRP A 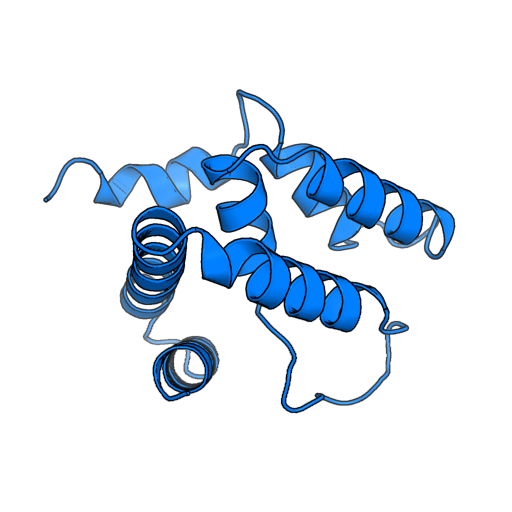C 1
ATOM 752 O O . TRP A 1 94 ? 3.105 4.341 -16.192 1.00 52.97 94 TRP A O 1
ATOM 762 N N . CYS A 1 95 ? 3.261 2.124 -16.542 1.00 58.41 95 CYS A N 1
ATOM 763 C CA . CYS A 1 95 ? 2.121 1.697 -15.720 1.00 58.41 95 CYS A CA 1
ATOM 764 C C . CYS A 1 95 ? 2.566 0.986 -14.429 1.00 58.41 95 CYS A C 1
ATOM 766 O O . CYS A 1 95 ? 1.901 0.063 -13.970 1.00 58.41 95 CYS A O 1
ATOM 768 N N . ASP A 1 96 ? 3.727 1.352 -13.884 1.00 78.31 96 ASP A N 1
ATOM 769 C CA . ASP A 1 96 ? 4.257 0.696 -12.692 1.00 78.31 96 ASP A CA 1
ATOM 770 C C . ASP A 1 96 ? 3.499 1.089 -11.417 1.00 78.31 96 ASP A C 1
ATOM 772 O O . ASP A 1 96 ? 3.186 2.262 -11.198 1.00 78.31 96 ASP A O 1
ATOM 776 N N . ILE A 1 97 ? 3.294 0.108 -10.536 1.00 79.44 97 ILE A N 1
ATOM 777 C CA . ILE A 1 97 ? 2.612 0.251 -9.241 1.00 79.44 97 ILE A CA 1
ATOM 778 C C . ILE A 1 97 ? 3.253 1.358 -8.381 1.00 79.44 97 ILE A C 1
ATOM 780 O O . ILE A 1 97 ? 2.566 2.038 -7.626 1.00 79.44 97 ILE A O 1
ATOM 784 N N . GLY A 1 98 ? 4.562 1.607 -8.509 1.00 80.56 98 GLY A N 1
ATOM 785 C CA . GLY A 1 98 ? 5.241 2.700 -7.812 1.00 80.56 98 GLY A CA 1
ATOM 786 C C . GLY A 1 98 ? 4.693 4.088 -8.164 1.00 80.56 98 GLY A C 1
ATOM 787 O O . GLY A 1 98 ? 4.621 4.945 -7.286 1.00 80.56 98 GLY A O 1
ATOM 788 N N . ARG A 1 99 ? 4.255 4.312 -9.412 1.00 81.56 99 ARG A N 1
ATOM 789 C CA . ARG A 1 99 ? 3.577 5.562 -9.802 1.00 81.56 99 ARG A CA 1
ATOM 790 C C . ARG A 1 99 ? 2.166 5.628 -9.219 1.00 81.56 99 ARG A C 1
ATOM 792 O O . ARG A 1 99 ? 1.829 6.647 -8.630 1.00 81.56 99 ARG A O 1
ATOM 799 N N . GLY A 1 100 ? 1.415 4.525 -9.274 1.00 82.94 100 GLY A N 1
ATOM 800 C CA . GLY A 1 100 ? 0.073 4.435 -8.682 1.00 82.94 100 GLY A CA 1
ATOM 801 C C . GLY A 1 100 ? 0.056 4.764 -7.185 1.00 82.94 100 GLY A C 1
ATOM 802 O O . GLY A 1 100 ? -0.784 5.529 -6.721 1.00 82.94 100 GLY A O 1
ATOM 803 N N . ILE A 1 101 ? 1.055 4.296 -6.427 1.00 86.00 101 ILE A N 1
ATOM 804 C CA . ILE A 1 101 ? 1.209 4.648 -5.004 1.00 86.00 101 ILE A CA 1
ATOM 805 C C . ILE A 1 101 ? 1.461 6.149 -4.819 1.00 86.00 101 ILE A C 1
ATOM 807 O O . ILE A 1 101 ? 0.886 6.759 -3.917 1.00 86.00 101 ILE A O 1
ATOM 811 N N . ALA A 1 102 ? 2.324 6.748 -5.644 1.00 84.50 102 ALA A N 1
ATOM 812 C CA . ALA A 1 102 ? 2.607 8.180 -5.569 1.00 84.50 102 ALA A CA 1
ATOM 813 C C . ALA A 1 102 ? 1.351 9.018 -5.869 1.00 84.50 102 ALA A C 1
ATOM 815 O O . ALA A 1 102 ? 1.083 9.991 -5.163 1.00 84.50 102 ALA A O 1
ATOM 816 N N . ASP A 1 103 ? 0.547 8.596 -6.845 1.00 83.81 103 ASP A N 1
ATOM 817 C CA . ASP A 1 103 ? -0.718 9.245 -7.191 1.00 83.81 103 ASP A CA 1
ATOM 818 C C . ASP A 1 103 ? -1.769 9.072 -6.078 1.00 83.81 103 ASP A C 1
ATOM 820 O O . ASP A 1 103 ? -2.451 10.031 -5.709 1.00 83.81 103 ASP A O 1
ATOM 824 N N . ALA A 1 104 ? -1.849 7.890 -5.455 1.00 85.38 104 ALA A N 1
ATOM 825 C CA . ALA A 1 104 ? -2.741 7.621 -4.322 1.00 85.38 104 ALA A CA 1
ATOM 826 C C . ALA A 1 104 ? -2.428 8.482 -3.083 1.00 85.38 104 ALA A C 1
ATOM 828 O O . ALA A 1 104 ? -3.323 8.851 -2.308 1.00 85.38 104 ALA A O 1
ATOM 829 N N . MET A 1 105 ? -1.156 8.861 -2.935 1.00 84.12 105 MET A N 1
ATOM 830 C CA . MET A 1 105 ? -0.647 9.788 -1.924 1.00 84.12 105 MET A CA 1
ATOM 831 C C . MET A 1 105 ? -0.902 11.269 -2.261 1.00 84.12 105 MET A C 1
ATOM 833 O O . MET A 1 105 ? -0.549 12.132 -1.458 1.00 84.12 105 MET A O 1
ATOM 837 N N . ALA A 1 106 ? -1.552 11.603 -3.381 1.00 84.12 106 ALA A N 1
ATOM 838 C CA . ALA A 1 106 ? -2.011 12.961 -3.676 1.00 84.12 106 ALA A CA 1
ATOM 839 C C . ALA A 1 106 ? -3.420 13.229 -3.099 1.00 84.12 106 ALA A C 1
ATOM 841 O O . ALA A 1 106 ? -4.228 12.321 -2.888 1.00 84.12 106 ALA A O 1
ATOM 842 N N . ASP A 1 107 ? -3.751 14.488 -2.798 1.00 70.19 107 ASP A N 1
ATOM 843 C CA . ASP A 1 107 ? -5.076 14.877 -2.267 1.00 70.19 107 ASP A CA 1
ATOM 844 C C . ASP A 1 107 ? -6.234 14.647 -3.261 1.00 70.19 107 ASP A C 1
ATOM 846 O O . ASP A 1 107 ? -7.387 14.428 -2.862 1.00 70.19 107 ASP A O 1
ATOM 850 N N . GLY A 1 108 ? -5.920 14.689 -4.558 1.00 64.19 108 GLY A N 1
ATOM 851 C CA . GLY A 1 108 ? -6.861 14.600 -5.674 1.00 64.19 108 GLY A CA 1
ATOM 852 C C . GLY A 1 108 ? -6.831 13.276 -6.432 1.00 64.19 108 GLY A C 1
ATOM 853 O O . GLY A 1 108 ? -7.152 13.290 -7.612 1.00 64.19 108 GLY A O 1
ATOM 854 N N . TRP A 1 109 ? -6.418 12.174 -5.795 1.00 70.69 109 TRP A N 1
ATOM 855 C CA . TRP A 1 109 ? -6.367 10.855 -6.438 1.00 70.69 109 TRP A CA 1
ATOM 856 C C . TRP A 1 109 ? -7.695 10.534 -7.148 1.00 70.69 109 TRP A C 1
ATOM 858 O O . TRP A 1 109 ? -8.741 10.564 -6.505 1.00 70.69 109 TRP A O 1
ATOM 868 N N . GLU A 1 110 ? -7.681 10.291 -8.462 1.00 59.88 110 GLU A N 1
ATOM 869 C CA . GLU A 1 110 ? -8.905 10.160 -9.277 1.00 59.88 110 GLU A CA 1
ATOM 870 C C . GLU A 1 110 ? -9.703 8.890 -8.933 1.00 59.88 110 GLU A C 1
ATOM 872 O O . GLU A 1 110 ? -10.928 8.943 -8.799 1.00 59.88 110 GLU A O 1
ATOM 877 N N . ASP A 1 111 ? -9.021 7.780 -8.630 1.00 60.31 111 ASP A N 1
ATOM 878 C CA . ASP A 1 111 ? -9.654 6.552 -8.127 1.00 60.31 111 ASP A CA 1
ATOM 879 C C . ASP A 1 111 ? -10.302 6.732 -6.746 1.00 60.31 111 ASP A C 1
ATOM 881 O O . ASP A 1 111 ? -11.130 5.928 -6.321 1.00 60.31 111 ASP A O 1
ATOM 885 N N . ARG A 1 112 ? -10.062 7.857 -6.060 1.00 54.22 112 ARG A N 1
ATOM 886 C CA . ARG A 1 112 ? -10.822 8.222 -4.857 1.00 54.22 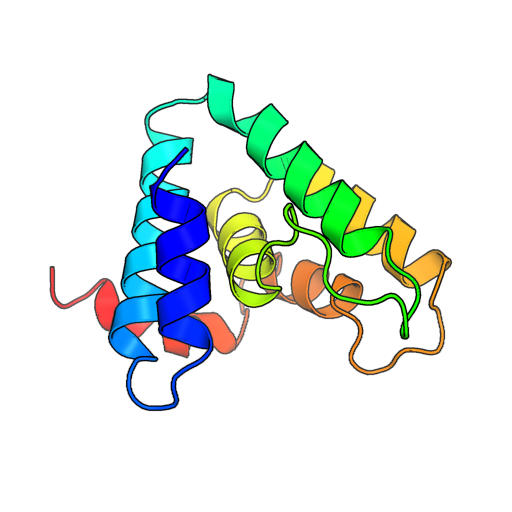112 ARG A CA 1
ATOM 887 C C . ARG A 1 112 ? -12.322 8.314 -5.126 1.00 54.22 112 ARG A C 1
ATOM 889 O O . ARG A 1 112 ? -13.093 8.106 -4.194 1.00 54.22 112 ARG A O 1
ATOM 896 N N . GLU A 1 113 ? -12.764 8.658 -6.339 1.00 48.47 113 GLU A N 1
ATOM 897 C CA . GLU A 1 113 ? -14.195 8.655 -6.684 1.00 48.47 113 GLU A CA 1
ATOM 898 C C . GLU A 1 113 ? -14.768 7.244 -6.846 1.00 48.47 113 GLU A C 1
ATOM 900 O O . GLU A 1 113 ? -15.932 7.026 -6.494 1.00 48.47 113 GLU A O 1
ATOM 905 N N . PHE A 1 114 ? -13.949 6.291 -7.298 1.00 51.91 114 PHE A N 1
ATOM 906 C CA . PHE A 1 114 ? -14.284 4.868 -7.312 1.00 51.91 114 PHE A CA 1
ATOM 907 C C . PHE A 1 114 ? -14.541 4.385 -5.873 1.00 51.91 114 PHE A C 1
ATOM 909 O O . PHE A 1 114 ? -15.643 3.938 -5.566 1.00 51.91 114 PHE A O 1
ATOM 916 N N . PHE A 1 115 ? -13.621 4.692 -4.953 1.00 51.69 115 PHE A N 1
ATOM 917 C CA . PHE A 1 115 ? -13.713 4.321 -3.535 1.00 51.69 115 PHE A CA 1
ATOM 918 C C . PHE A 1 115 ? -14.687 5.180 -2.682 1.00 51.69 115 PHE A C 1
ATOM 920 O O . PHE A 1 115 ? -15.172 4.740 -1.637 1.00 51.69 115 PHE A O 1
ATOM 927 N N . ARG A 1 116 ? -15.019 6.424 -3.078 1.00 44.59 116 ARG A N 1
ATOM 928 C CA . ARG A 1 116 ? -15.948 7.317 -2.333 1.00 44.59 116 ARG A CA 1
ATOM 929 C C . ARG A 1 116 ? -17.398 6.854 -2.371 1.00 44.59 116 ARG A C 1
ATOM 931 O O . ARG A 1 116 ? -18.143 7.178 -1.442 1.00 44.59 116 ARG A O 1
ATOM 938 N N . ARG A 1 117 ? -17.819 6.157 -3.432 1.00 43.78 117 ARG A N 1
ATOM 939 C CA . ARG A 1 117 ? -19.220 5.740 -3.624 1.00 43.78 117 ARG A CA 1
ATOM 940 C C . ARG A 1 117 ? -19.758 4.902 -2.460 1.00 43.78 117 ARG A C 1
ATOM 942 O O . ARG A 1 117 ? -20.953 4.975 -2.186 1.00 43.78 117 ARG A O 1
ATOM 949 N N . TYR A 1 118 ? -18.897 4.204 -1.722 1.00 41.91 118 TYR A N 1
ATOM 950 C CA . TYR A 1 118 ? -19.301 3.385 -0.580 1.00 41.91 118 TYR A CA 1
ATOM 951 C C . TYR A 1 118 ? -19.434 4.163 0.744 1.00 41.91 118 TYR A C 1
ATOM 953 O O . TYR A 1 118 ? -20.323 3.873 1.542 1.00 41.91 118 TYR A O 1
ATOM 961 N N . LYS A 1 119 ? -18.649 5.233 0.962 1.00 41.16 119 LYS A N 1
ATOM 962 C CA . LYS A 1 119 ? -18.658 6.014 2.223 1.00 41.16 119 LYS A CA 1
ATOM 963 C C . LYS A 1 119 ? -19.998 6.710 2.523 1.00 41.16 119 LYS A C 1
ATOM 965 O O . LYS A 1 119 ? -20.192 7.217 3.621 1.00 41.16 119 LYS A O 1
ATOM 970 N N . THR A 1 120 ? -20.907 6.760 1.549 1.00 39.44 120 THR A N 1
ATOM 971 C CA . THR A 1 120 ? -22.205 7.452 1.652 1.00 39.44 120 THR A CA 1
ATOM 972 C C . THR A 1 120 ? -23.386 6.484 1.839 1.00 39.44 120 THR A C 1
ATOM 974 O O . THR A 1 120 ? -24.505 6.945 2.028 1.00 39.44 120 THR A O 1
ATOM 977 N N . ASN A 1 121 ? -23.154 5.163 1.821 1.00 33.91 121 ASN A N 1
ATOM 978 C CA . ASN A 1 121 ? -24.198 4.131 1.949 1.00 33.91 121 ASN A CA 1
ATOM 979 C C . ASN A 1 121 ? -23.990 3.161 3.137 1.00 33.91 121 ASN A C 1
ATOM 981 O O . ASN A 1 121 ? -24.575 2.078 3.138 1.00 33.91 121 ASN A O 1
ATOM 985 N N . GLY A 1 122 ? -23.177 3.539 4.131 1.00 32.22 122 GLY A N 1
ATOM 986 C CA . GLY A 1 122 ? -23.023 2.816 5.405 1.00 32.22 122 GLY A CA 1
ATOM 987 C C . GLY A 1 122 ? -23.951 3.341 6.491 1.00 32.22 122 GLY A C 1
ATOM 988 O O . GLY A 1 122 ? -23.944 4.576 6.696 1.00 32.22 122 GLY A O 1
#

Sequence (122 aa):
MIFIENCRRILSANYGVDRAEAAMFDVVDLVREHPGLRQVLLTKVRNTLAKDDGSGYLPDEIPSELIELAAHEFRWPEFETLASDRVARFPHAWCDIGRGIADAMADGWEDREFFRRYKTNG

Organism: NCBI:txid205844

Foldseek 3Di:
DPLQVVLVVQVVDPPRPVPNLVSLVVVLVVCVVPVVCPVVVLVLLLVQLVDDDPDDDDPSHGDLVSLLQNCLVVVDVSLLVSLVVSCVVVVPPPPDSSVSSVLSSDPCNPCVVVNVVVVVPD

Radius of gyration: 14.13 Å; chains: 1; bounding box: 39×32×33 Å